Protein AF-A0A497E841-F1 (afdb_monomer_lite)

Secondary structure (DSSP, 8-state):
-HHHHHHHHHHT-TT--HHHHHHHHHHHHHHHHHHHHHHHHHHHHHHHHHHHHT---------------

InterPro domains:
  IPR003761 Exonuclease VII, small subunit [PF02609] (1-47)
  IPR003761 Exonuclease VII, small subunit [PIRSF006488] (1-57)
  IPR003761 Exonuclease VII, small subunit [PTHR34137] (1-61)
  IPR003761 Exonuclease VII, small subunit [TIGR01280] (1-51)
  IPR037004 Exonuclease VII, small subunit superfamily [G3DSA:1.10.287.1040] (1-68)
  IPR037004 Exonuclease VII, small subunit superfamily [SSF116842] (1-55)

Structure (mmCIF, N/CA/C/O backbone):
data_AF-A0A497E841-F1
#
_entry.id   AF-A0A497E841-F1
#
loop_
_atom_site.group_PDB
_atom_site.id
_atom_site.type_symbol
_atom_site.label_atom_id
_atom_site.label_alt_id
_atom_site.label_comp_id
_atom_site.label_asym_id
_atom_site.label_entity_id
_atom_site.label_seq_id
_atom_site.pdbx_PDB_ins_code
_atom_site.Cartn_x
_atom_site.Cartn_y
_atom_site.Cartn_z
_atom_site.occupancy
_atom_site.B_iso_or_equiv
_atom_site.auth_seq_id
_atom_site.auth_comp_id
_atom_site.auth_asym_id
_atom_site.auth_atom_id
_atom_site.pdbx_PDB_model_num
ATOM 1 N N . MET A 1 1 ? -5.928 -1.350 -6.393 1.00 80.31 1 MET A N 1
ATOM 2 C CA . MET A 1 1 ? -6.309 0.062 -6.179 1.00 80.31 1 MET A CA 1
ATOM 3 C C . MET A 1 1 ? -7.605 0.185 -5.391 1.00 80.31 1 MET A C 1
ATOM 5 O O . MET A 1 1 ? -7.567 0.819 -4.350 1.00 80.31 1 MET A O 1
ATOM 9 N N . GLU A 1 2 ? -8.691 -0.489 -5.786 1.00 90.50 2 GLU A N 1
ATOM 10 C CA . GLU A 1 2 ? -10.005 -0.424 -5.101 1.00 90.50 2 GLU A CA 1
ATOM 11 C C . GLU A 1 2 ? -9.943 -0.646 -3.580 1.00 90.50 2 GLU A C 1
ATOM 13 O O . GLU A 1 2 ? -10.572 0.070 -2.809 1.00 90.50 2 GLU A O 1
ATOM 18 N N . LYS A 1 3 ? -9.124 -1.601 -3.126 1.00 91.31 3 LYS A N 1
ATOM 19 C CA . LYS A 1 3 ? -8.958 -1.886 -1.696 1.00 91.31 3 LYS A CA 1
ATOM 20 C C . LYS A 1 3 ? -8.330 -0.728 -0.910 1.00 91.31 3 LYS A C 1
ATOM 22 O O . LYS A 1 3 ? -8.742 -0.477 0.213 1.00 91.31 3 LYS A O 1
ATOM 27 N N . LEU A 1 4 ? -7.352 -0.033 -1.498 1.00 92.94 4 LEU A N 1
ATOM 28 C CA . LEU A 1 4 ? -6.716 1.116 -0.853 1.00 92.94 4 LEU A CA 1
ATOM 29 C C . LEU A 1 4 ? -7.711 2.274 -0.746 1.00 92.94 4 LEU A C 1
ATOM 31 O O . LEU A 1 4 ? -7.850 2.825 0.333 1.00 92.94 4 LEU A O 1
ATOM 35 N N . GLN A 1 5 ? -8.463 2.556 -1.816 1.00 93.31 5 GLN A N 1
ATOM 36 C CA . GLN A 1 5 ? -9.520 3.577 -1.813 1.00 93.31 5 GLN A CA 1
ATOM 37 C C . GLN A 1 5 ? -10.589 3.295 -0.756 1.00 93.31 5 GLN A C 1
ATOM 39 O O . GLN A 1 5 ? -11.002 4.201 -0.041 1.00 93.31 5 GLN A O 1
ATOM 44 N N . LYS A 1 6 ? -11.001 2.030 -0.622 1.00 94.50 6 LYS A N 1
ATOM 45 C CA . LYS A 1 6 ? -11.947 1.615 0.414 1.00 94.50 6 LYS A CA 1
ATOM 46 C C . LYS A 1 6 ? -11.402 1.874 1.822 1.00 94.50 6 LYS A C 1
ATOM 48 O O . LYS A 1 6 ? -12.127 2.386 2.661 1.00 94.50 6 LYS A O 1
ATOM 53 N N . ILE A 1 7 ? -10.127 1.564 2.065 1.00 94.56 7 ILE A N 1
ATOM 54 C CA . ILE A 1 7 ? -9.468 1.861 3.345 1.00 94.56 7 ILE A CA 1
ATOM 55 C C . ILE A 1 7 ? -9.429 3.370 3.600 1.00 94.56 7 ILE A C 1
ATOM 57 O O . ILE A 1 7 ? -9.693 3.791 4.718 1.00 94.56 7 ILE A O 1
ATOM 61 N N . THR A 1 8 ? -9.146 4.190 2.583 1.00 93.81 8 THR A N 1
ATOM 62 C CA . THR A 1 8 ? -9.154 5.655 2.721 1.00 93.81 8 THR A CA 1
ATOM 63 C C . THR A 1 8 ? -10.538 6.168 3.117 1.00 93.81 8 THR A C 1
ATOM 65 O O . THR A 1 8 ? -10.652 6.916 4.077 1.00 93.81 8 THR A O 1
ATOM 68 N N . GLN A 1 9 ? -11.591 5.687 2.452 1.00 93.75 9 GLN A N 1
ATOM 69 C CA . GLN A 1 9 ? -12.976 6.039 2.782 1.00 93.75 9 GLN A CA 1
ATOM 70 C C . GLN A 1 9 ? -13.378 5.608 4.197 1.00 93.75 9 GLN A C 1
ATOM 72 O O . GLN A 1 9 ? -14.081 6.337 4.887 1.00 93.75 9 GLN A O 1
ATOM 77 N N . GLU A 1 10 ? -12.950 4.422 4.633 1.00 92.75 10 GLU A N 1
ATOM 78 C CA . GLU A 1 10 ? -13.220 3.929 5.987 1.00 92.75 10 GLU A CA 1
ATOM 79 C C . GLU A 1 10 ? -12.489 4.771 7.047 1.00 92.75 10 GLU A C 1
ATOM 81 O O . GLU A 1 10 ? -13.078 5.077 8.078 1.00 92.75 10 GLU A O 1
ATOM 86 N N . LEU A 1 11 ? -11.245 5.189 6.779 1.00 93.38 11 LEU A N 1
ATOM 87 C CA . LEU A 1 11 ? -10.446 6.048 7.665 1.00 93.38 11 LEU A CA 1
ATOM 88 C C . LEU A 1 11 ? -10.974 7.488 7.774 1.00 93.38 11 LEU A C 1
ATOM 90 O O . LEU A 1 11 ? -10.718 8.146 8.776 1.00 93.38 11 LEU A O 1
ATOM 94 N N . GLU A 1 12 ? -11.691 7.977 6.762 1.00 92.12 12 GLU A N 1
ATOM 95 C CA . GLU A 1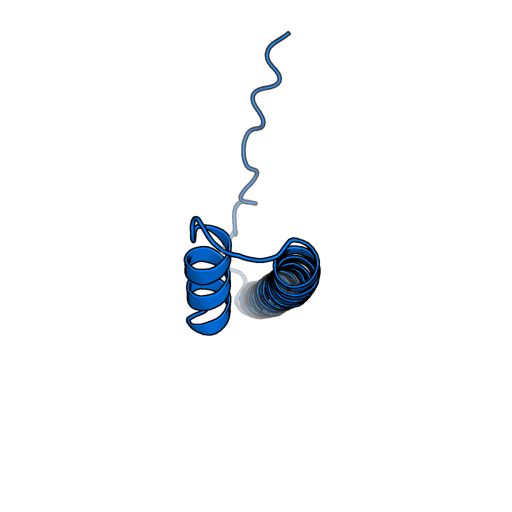 12 ? -12.330 9.302 6.759 1.00 92.12 12 GLU A CA 1
ATOM 96 C C . GLU A 1 12 ? -13.663 9.334 7.533 1.00 92.12 12 GLU A C 1
ATOM 98 O O . GLU A 1 12 ? -14.243 10.403 7.718 1.00 92.12 12 GLU A O 1
ATOM 103 N N . GLY A 1 13 ? -14.165 8.179 7.985 1.00 89.75 13 GLY A N 1
ATOM 104 C CA . GLY A 1 13 ? -15.414 8.082 8.739 1.00 89.75 13 GLY A CA 1
ATOM 105 C C . GLY A 1 13 ? -15.317 8.666 10.154 1.00 89.75 13 GLY A C 1
ATOM 106 O O . GLY A 1 13 ? -14.360 8.409 10.878 1.00 89.75 13 GLY A O 1
ATOM 107 N N . GLU A 1 14 ? -16.347 9.406 10.577 1.00 78.75 14 GLU A N 1
ATOM 108 C CA . GLU A 1 14 ? -16.369 10.138 11.858 1.00 78.75 14 GLU A CA 1
ATOM 109 C C . GLU A 1 14 ? -16.410 9.236 13.111 1.00 78.75 14 GLU A C 1
ATOM 111 O O . GLU A 1 14 ? -15.922 9.641 14.164 1.00 78.75 14 GLU A O 1
ATOM 116 N N . ASP A 1 15 ? -16.935 8.010 12.999 1.00 89.12 15 ASP A N 1
ATOM 117 C CA . ASP A 1 15 ? -17.170 7.092 14.131 1.00 89.12 15 ASP A CA 1
ATOM 118 C C . ASP A 1 15 ? -16.208 5.887 14.172 1.00 89.12 15 ASP A C 1
ATOM 120 O O . ASP A 1 15 ? -16.505 4.867 14.798 1.00 89.12 15 ASP A O 1
ATOM 124 N N . LEU A 1 16 ? -15.053 5.957 13.499 1.00 91.31 16 LEU A N 1
ATOM 125 C CA . LEU A 1 16 ? -14.108 4.839 13.474 1.00 91.31 16 LEU A CA 1
ATOM 126 C C . LEU A 1 16 ? -13.367 4.703 14.822 1.00 91.31 16 LEU A C 1
ATOM 128 O O . LEU A 1 16 ? -12.637 5.619 15.218 1.00 91.31 16 LEU A O 1
ATOM 132 N N . PRO A 1 17 ? -13.478 3.562 15.533 1.00 95.38 17 PRO A N 1
ATOM 133 C CA . PRO A 1 17 ? -12.720 3.341 16.759 1.00 95.38 17 PRO A CA 1
ATOM 134 C C . PRO A 1 17 ? -11.211 3.385 16.494 1.00 95.38 17 PRO A C 1
ATOM 136 O O . PRO A 1 17 ? -10.736 2.858 15.490 1.00 95.38 17 PRO A O 1
ATOM 139 N N . LEU A 1 18 ? -10.436 3.944 17.429 1.00 92.75 18 LEU A N 1
ATOM 140 C CA . LEU A 1 18 ? -8.981 4.103 17.281 1.00 92.75 18 LEU A CA 1
ATOM 141 C C . LEU A 1 18 ? -8.262 2.793 16.919 1.00 92.75 18 LEU A C 1
ATOM 143 O O . LEU A 1 18 ? -7.382 2.787 16.063 1.00 92.75 18 LEU A O 1
ATOM 147 N N . GLU A 1 19 ? -8.647 1.687 17.552 1.00 94.69 19 GLU A N 1
ATOM 148 C CA . GLU A 1 19 ? -8.057 0.370 17.290 1.00 94.69 19 GLU A CA 1
ATOM 149 C C . GLU A 1 19 ? -8.296 -0.079 15.839 1.00 94.69 19 GLU A C 1
ATOM 151 O O . GLU A 1 19 ? -7.393 -0.587 15.174 1.00 94.69 19 GLU A O 1
ATOM 156 N N . GLU A 1 20 ? -9.498 0.165 15.314 1.00 93.81 20 GLU A N 1
ATOM 157 C CA . GLU A 1 20 ? -9.837 -0.139 13.923 1.00 93.81 20 GLU A CA 1
ATOM 158 C C . GLU A 1 20 ? -9.103 0.803 12.964 1.00 93.81 20 GLU A C 1
ATOM 160 O O . GLU A 1 20 ? -8.564 0.348 11.956 1.00 93.81 20 GLU A O 1
ATOM 165 N N . ALA A 1 21 ? -8.991 2.090 13.303 1.00 94.88 21 ALA A N 1
ATOM 166 C CA . ALA A 1 21 ? -8.225 3.062 12.527 1.00 94.88 21 ALA A CA 1
ATOM 167 C C . ALA A 1 21 ? -6.751 2.654 12.387 1.00 94.88 21 ALA A C 1
ATOM 169 O O . ALA A 1 21 ? -6.200 2.690 11.286 1.00 94.88 21 ALA A O 1
ATOM 170 N N . LEU A 1 22 ? -6.123 2.194 13.473 1.00 96.06 22 LEU A N 1
ATOM 171 C CA . LEU A 1 22 ? -4.742 1.708 13.455 1.00 96.06 22 LEU A CA 1
ATOM 172 C C . LEU A 1 22 ? -4.586 0.466 12.569 1.00 96.06 22 LEU A C 1
ATOM 174 O O . LEU A 1 22 ? -3.677 0.411 11.739 1.00 96.06 22 LEU A O 1
ATOM 178 N N . GLN A 1 23 ? -5.505 -0.497 12.671 1.00 96.50 23 GLN A N 1
ATOM 179 C CA . GLN A 1 23 ? -5.487 -1.693 11.823 1.00 96.50 23 GLN A CA 1
ATOM 180 C C . GLN A 1 23 ? -5.642 -1.347 10.336 1.00 96.50 23 GLN A C 1
ATOM 182 O O . GLN A 1 23 ? -4.905 -1.864 9.490 1.00 96.50 23 GLN A O 1
ATOM 187 N N . LYS A 1 24 ? -6.573 -0.446 10.007 1.00 96.06 24 LYS A N 1
ATOM 188 C CA . LYS A 1 24 ? -6.812 0.027 8.636 1.00 96.06 24 LYS A CA 1
ATOM 189 C C . LYS A 1 24 ? -5.619 0.795 8.084 1.00 96.06 24 LYS A C 1
ATOM 191 O O . LYS A 1 24 ? -5.243 0.585 6.931 1.00 96.06 24 LYS A O 1
ATOM 196 N N . PHE A 1 25 ? -4.982 1.626 8.904 1.00 94.94 25 PHE A N 1
ATOM 197 C CA . PHE A 1 25 ? -3.769 2.343 8.532 1.00 94.94 25 PHE A CA 1
ATOM 198 C C . PHE A 1 25 ? -2.616 1.385 8.203 1.00 94.94 25 PHE A C 1
ATOM 200 O O . PHE A 1 25 ? -2.001 1.501 7.141 1.00 94.94 25 PHE A O 1
ATOM 207 N N . GLU A 1 26 ? -2.357 0.386 9.054 1.00 97.12 26 GLU A N 1
ATOM 208 C CA . GLU A 1 26 ? -1.335 -0.631 8.777 1.00 97.12 26 GLU A CA 1
ATOM 209 C C . GLU A 1 26 ? -1.617 -1.404 7.485 1.00 97.12 26 GLU A C 1
ATOM 211 O O . GLU A 1 26 ? -0.704 -1.698 6.705 1.00 97.12 26 GLU A O 1
ATOM 216 N N . GLU A 1 27 ? -2.881 -1.758 7.249 1.00 96.62 27 GLU A N 1
ATOM 217 C CA . GLU A 1 27 ? -3.300 -2.429 6.024 1.00 96.62 27 GLU A CA 1
ATOM 218 C C . GLU A 1 27 ? -3.079 -1.540 4.792 1.00 96.62 27 GLU A C 1
ATOM 220 O O . GLU A 1 27 ? -2.520 -1.999 3.790 1.00 96.62 27 GLU A O 1
ATOM 225 N N . GLY A 1 28 ? -3.447 -0.261 4.881 1.00 96.25 28 GLY A N 1
ATOM 226 C CA . GLY A 1 28 ? -3.196 0.737 3.846 1.00 96.25 28 GLY A CA 1
ATOM 227 C C . GLY A 1 28 ? -1.708 0.860 3.527 1.00 96.25 28 GLY A C 1
ATOM 228 O O . GLY A 1 28 ? -1.323 0.828 2.357 1.00 96.25 28 GLY A O 1
ATOM 229 N N . MET A 1 29 ? -0.850 0.884 4.548 1.00 96.56 29 MET A N 1
ATOM 230 C CA . MET A 1 29 ? 0.595 1.000 4.354 1.00 96.56 29 MET A CA 1
ATOM 231 C C . MET A 1 29 ? 1.217 -0.213 3.667 1.00 96.56 29 MET A C 1
ATOM 233 O O . MET A 1 29 ? 2.061 -0.066 2.779 1.00 96.56 29 MET A O 1
ATOM 237 N N . LYS A 1 30 ? 0.743 -1.418 3.994 1.00 96.88 30 LYS A N 1
ATOM 238 C CA . LYS A 1 30 ? 1.148 -2.644 3.288 1.00 96.88 30 LYS A CA 1
ATOM 239 C C . LYS A 1 30 ? 0.752 -2.596 1.809 1.00 96.88 30 LYS A C 1
ATOM 241 O O . LYS A 1 30 ? 1.523 -3.037 0.956 1.00 96.88 30 LYS A O 1
ATOM 246 N N . LEU A 1 31 ? -0.425 -2.054 1.490 1.00 96.38 31 LEU A N 1
ATOM 247 C CA . LEU A 1 31 ? -0.886 -1.910 0.106 1.00 96.38 31 LEU A CA 1
ATOM 248 C C . LEU A 1 31 ? -0.093 -0.857 -0.673 1.00 96.38 31 LEU A C 1
ATOM 250 O O . LEU A 1 31 ? 0.223 -1.102 -1.835 1.00 96.38 31 LEU A O 1
ATOM 254 N N . VAL A 1 32 ? 0.258 0.269 -0.048 1.00 95.75 32 VAL A N 1
ATOM 255 C CA . VAL A 1 32 ? 1.127 1.289 -0.661 1.00 95.75 32 VAL A CA 1
ATOM 256 C C . VAL A 1 32 ? 2.479 0.679 -1.024 1.00 95.75 32 VAL A C 1
ATOM 258 O O . VAL A 1 32 ? 2.854 0.702 -2.194 1.00 95.75 32 VAL A O 1
ATOM 261 N N . SER A 1 33 ? 3.138 0.012 -0.072 1.00 95.69 33 SER A N 1
ATOM 262 C CA . SER A 1 33 ? 4.425 -0.652 -0.322 1.00 95.69 33 SER A CA 1
ATOM 263 C C . SER A 1 33 ? 4.336 -1.712 -1.430 1.00 95.69 33 SER A C 1
ATOM 265 O O . SER A 1 33 ? 5.240 -1.861 -2.256 1.00 95.69 33 SER A O 1
ATOM 267 N N . PHE A 1 34 ? 3.222 -2.447 -1.500 1.00 95.62 34 PHE A N 1
ATOM 268 C CA . PHE A 1 34 ? 2.980 -3.382 -2.596 1.00 95.62 34 PHE A CA 1
ATOM 269 C C . PHE A 1 34 ? 2.886 -2.676 -3.958 1.00 95.62 34 PHE A C 1
ATOM 271 O O . PHE A 1 34 ? 3.479 -3.150 -4.931 1.00 95.62 34 PHE A O 1
ATOM 278 N N . CYS A 1 35 ? 2.156 -1.563 -4.043 1.00 93.81 35 CYS A N 1
ATOM 279 C CA . CYS A 1 35 ? 2.023 -0.786 -5.274 1.00 93.81 35 CYS A CA 1
ATOM 280 C C . CYS A 1 35 ? 3.371 -0.213 -5.728 1.00 93.81 35 CYS A C 1
ATOM 282 O O . CYS A 1 35 ? 3.716 -0.365 -6.897 1.00 93.81 35 CYS A O 1
ATOM 284 N N . GLU A 1 36 ? 4.153 0.362 -4.814 1.00 94.62 36 GLU A N 1
ATOM 285 C CA . GLU A 1 36 ? 5.495 0.888 -5.099 1.00 94.62 36 GLU A CA 1
ATOM 286 C C . GLU A 1 36 ? 6.401 -0.187 -5.700 1.00 94.62 36 G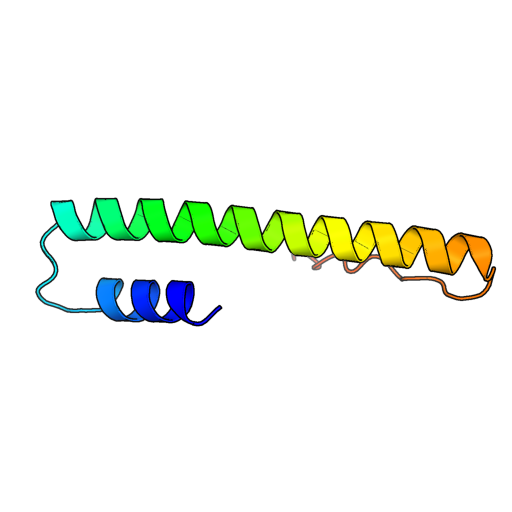LU A C 1
ATOM 288 O O . GLU A 1 36 ? 6.988 0.008 -6.762 1.00 94.62 36 GLU A O 1
ATOM 293 N N . ARG A 1 37 ? 6.428 -1.380 -5.094 1.00 95.56 37 ARG A N 1
ATOM 294 C CA . ARG A 1 37 ? 7.182 -2.517 -5.637 1.00 95.56 37 ARG A CA 1
ATOM 295 C C . ARG A 1 37 ? 6.727 -2.914 -7.036 1.00 95.56 37 ARG A C 1
ATOM 297 O O . ARG A 1 37 ? 7.548 -3.293 -7.867 1.00 95.56 37 ARG A O 1
ATOM 304 N N . LYS A 1 38 ? 5.422 -2.864 -7.311 1.00 94.38 38 LYS A N 1
ATOM 305 C CA . LYS A 1 38 ? 4.894 -3.176 -8.646 1.00 94.38 38 LYS A CA 1
ATOM 306 C C . LYS A 1 38 ? 5.270 -2.129 -9.682 1.00 94.38 38 LYS A C 1
ATOM 308 O O . LYS A 1 38 ? 5.565 -2.510 -10.814 1.00 94.38 38 LYS A O 1
ATOM 313 N N . LEU A 1 39 ? 5.294 -0.857 -9.299 1.00 94.62 39 LEU A N 1
ATOM 314 C CA . LEU A 1 39 ? 5.784 0.220 -10.153 1.00 94.62 39 LEU A CA 1
ATOM 315 C C . LEU A 1 39 ? 7.276 0.040 -10.446 1.00 94.62 39 LEU A C 1
ATOM 317 O O . LEU A 1 39 ? 7.657 0.055 -11.611 1.00 94.62 39 LEU A O 1
ATOM 321 N N . GLU A 1 40 ? 8.090 -0.262 -9.433 1.00 93.62 40 GLU A N 1
ATOM 322 C CA . GLU A 1 40 ? 9.524 -0.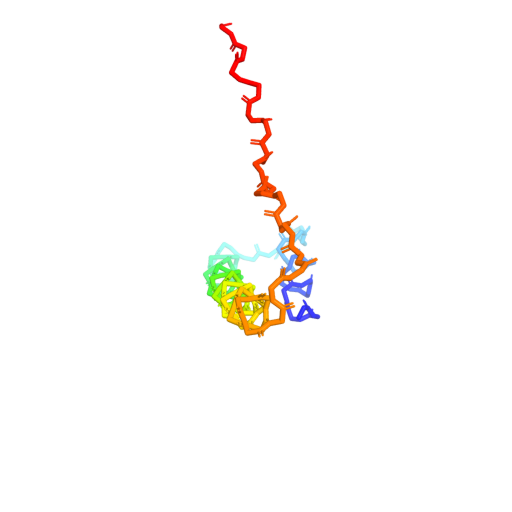526 -9.602 1.00 93.62 40 GLU A CA 1
ATOM 323 C C . GLU A 1 40 ? 9.786 -1.744 -10.513 1.00 93.62 40 GLU A C 1
ATOM 325 O O . GLU A 1 40 ? 10.636 -1.710 -11.404 1.00 93.62 40 GLU A O 1
ATOM 330 N N . GLU A 1 41 ? 9.035 -2.838 -10.332 1.00 94.19 41 GLU A N 1
ATOM 331 C CA . GLU A 1 41 ? 9.105 -4.015 -11.209 1.00 94.19 41 GLU A CA 1
ATOM 332 C C . GLU A 1 41 ? 8.745 -3.667 -12.662 1.00 94.19 41 GLU A C 1
ATOM 334 O O . GLU A 1 41 ? 9.389 -4.161 -13.593 1.00 94.19 41 GLU A O 1
ATOM 339 N N . ALA A 1 42 ? 7.711 -2.849 -12.871 1.00 90.56 42 ALA A N 1
ATOM 340 C CA . ALA A 1 42 ? 7.290 -2.415 -14.198 1.00 90.56 42 ALA A CA 1
ATOM 341 C C . ALA A 1 42 ? 8.340 -1.508 -14.850 1.00 90.56 42 ALA A C 1
ATOM 343 O O . ALA A 1 42 ? 8.702 -1.730 -16.004 1.00 90.56 42 ALA A O 1
ATOM 344 N N . GLU A 1 43 ? 8.884 -0.552 -14.099 1.00 89.69 43 GLU A N 1
ATOM 345 C CA . GLU A 1 43 ? 9.944 0.338 -14.558 1.00 89.69 43 GLU A CA 1
ATOM 346 C C . GLU A 1 43 ? 11.180 -0.454 -14.993 1.00 89.69 43 GLU A C 1
ATOM 348 O O . GLU A 1 43 ? 11.661 -0.281 -16.111 1.00 89.69 43 GLU A O 1
ATOM 353 N N . LYS A 1 44 ? 11.644 -1.408 -14.174 1.00 89.38 44 LYS A N 1
ATOM 354 C CA . LYS A 1 44 ? 12.778 -2.280 -14.522 1.00 89.38 44 LYS A CA 1
ATOM 355 C C . LYS A 1 44 ? 12.533 -3.062 -15.809 1.00 89.38 44 LYS A C 1
ATOM 357 O O . LYS A 1 44 ? 13.434 -3.167 -16.639 1.00 89.38 44 LYS A O 1
ATOM 362 N N . LYS A 1 45 ? 11.325 -3.601 -15.999 1.00 87.12 45 LYS A N 1
ATOM 363 C CA . LYS A 1 45 ? 10.967 -4.310 -17.239 1.00 87.12 45 LYS A CA 1
ATOM 364 C C . LYS A 1 45 ? 11.031 -3.386 -18.448 1.00 87.12 45 LYS A C 1
ATOM 366 O O . LYS A 1 45 ? 11.599 -3.769 -19.465 1.00 87.12 45 LYS A O 1
ATOM 371 N N . ILE A 1 46 ? 10.504 -2.170 -18.324 1.00 86.62 46 ILE A N 1
ATOM 372 C CA . ILE A 1 46 ? 10.574 -1.166 -19.387 1.00 86.62 46 ILE A CA 1
ATOM 373 C C . ILE A 1 46 ? 12.037 -0.804 -19.677 1.00 86.62 46 ILE A C 1
ATOM 375 O O . ILE A 1 46 ? 12.436 -0.790 -20.836 1.00 86.62 46 ILE A O 1
ATOM 379 N N . GLN A 1 47 ? 12.869 -0.596 -18.652 1.00 81.06 47 GLN A N 1
ATOM 380 C CA . GLN A 1 47 ? 14.295 -0.309 -18.828 1.00 81.06 47 GLN A CA 1
ATOM 381 C C . GLN A 1 47 ? 15.039 -1.427 -19.578 1.00 81.06 47 GLN A C 1
ATOM 383 O O . GLN A 1 47 ? 15.900 -1.129 -20.405 1.00 81.06 47 GLN A O 1
ATOM 388 N N . VAL A 1 48 ? 14.724 -2.702 -19.318 1.00 83.25 48 VAL A N 1
ATOM 389 C CA . VAL A 1 48 ? 15.314 -3.837 -20.052 1.00 83.25 48 VAL A CA 1
ATOM 390 C C . VAL A 1 48 ? 14.880 -3.828 -21.518 1.00 83.25 48 VAL A C 1
ATOM 392 O O . VAL A 1 48 ? 15.745 -3.862 -22.389 1.00 83.25 48 VAL A O 1
ATOM 395 N N . LEU A 1 49 ? 13.580 -3.681 -21.798 1.00 77.75 49 LEU A N 1
ATOM 396 C CA . LEU A 1 49 ? 13.056 -3.618 -23.171 1.00 77.75 49 LEU A CA 1
ATOM 397 C C . LEU A 1 49 ? 13.683 -2.465 -23.969 1.00 77.75 49 LEU A C 1
ATOM 399 O O . LEU A 1 49 ? 14.105 -2.635 -25.108 1.00 77.75 49 LEU A O 1
ATOM 403 N N . ILE A 1 50 ? 13.834 -1.300 -23.339 1.00 77.44 50 ILE A N 1
ATOM 404 C CA . ILE A 1 50 ? 14.465 -0.123 -23.944 1.00 77.44 50 ILE A CA 1
ATOM 405 C C . ILE A 1 50 ? 15.946 -0.359 -24.266 1.00 77.44 50 ILE A C 1
ATOM 407 O O . ILE A 1 50 ? 16.429 0.114 -25.297 1.00 77.44 50 ILE A O 1
ATOM 411 N N . ARG A 1 51 ? 16.687 -1.059 -23.394 1.00 68.25 51 ARG A N 1
ATOM 412 C CA . ARG A 1 51 ? 18.096 -1.411 -23.646 1.00 68.25 51 ARG A CA 1
ATOM 413 C C . ARG A 1 51 ? 18.233 -2.387 -24.811 1.00 68.25 51 ARG A C 1
ATOM 415 O O . ARG A 1 51 ? 19.202 -2.284 -25.555 1.00 68.25 51 ARG A O 1
ATOM 422 N N . GLU A 1 52 ? 17.277 -3.296 -24.968 1.00 64.75 52 GLU A N 1
ATOM 423 C CA . GLU A 1 52 ? 17.234 -4.247 -26.082 1.00 64.75 52 GLU A CA 1
ATOM 424 C C . GLU A 1 52 ? 16.854 -3.564 -27.413 1.00 64.75 52 GLU A C 1
ATOM 426 O O . GLU A 1 52 ? 17.37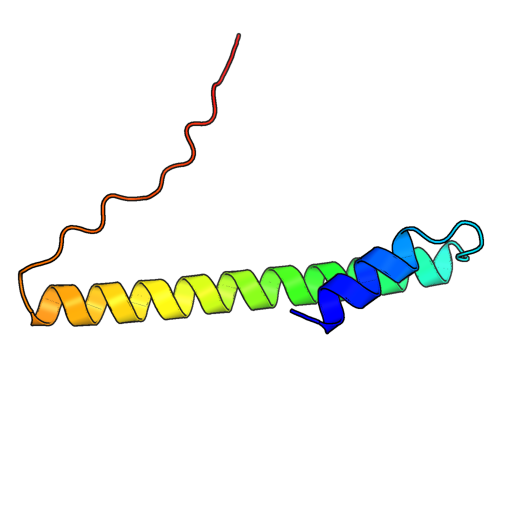4 -3.949 -28.458 1.00 64.75 52 GLU A O 1
ATOM 431 N N . GLU A 1 53 ? 16.036 -2.502 -27.385 1.00 60.22 53 GLU A N 1
ATOM 432 C CA . GLU A 1 53 ? 15.556 -1.777 -28.581 1.00 60.22 53 GLU A CA 1
ATOM 433 C C . GLU A 1 53 ? 16.336 -0.475 -28.908 1.00 60.22 53 GLU A C 1
ATOM 435 O O . GLU A 1 53 ? 16.042 0.225 -29.877 1.00 60.22 53 GLU A O 1
ATOM 440 N N . ASN A 1 54 ? 17.366 -0.132 -28.125 1.00 58.59 54 ASN A N 1
ATOM 441 C CA . ASN A 1 54 ? 18.314 0.980 -28.332 1.00 58.59 54 ASN A CA 1
ATOM 442 C C . ASN A 1 54 ? 17.704 2.384 -28.603 1.00 58.59 54 ASN A C 1
ATOM 444 O O . 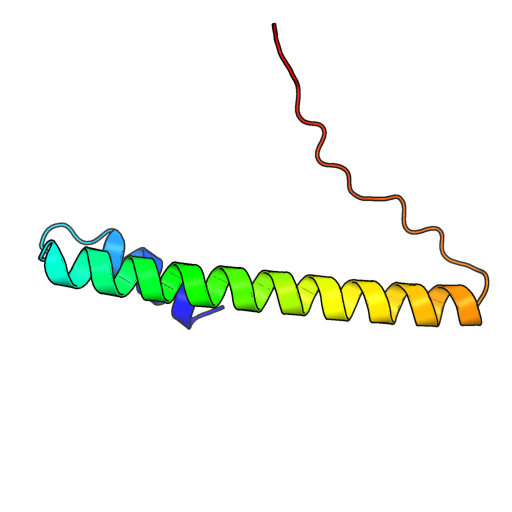ASN A 1 54 ? 18.403 3.250 -29.135 1.00 58.59 54 ASN A O 1
ATOM 448 N N . THR A 1 55 ? 16.423 2.650 -28.288 1.00 54.41 55 THR A N 1
ATOM 449 C CA . THR A 1 55 ? 15.738 3.860 -28.812 1.00 54.41 55 THR A CA 1
ATOM 450 C C . THR A 1 55 ? 14.765 4.623 -27.906 1.00 54.41 55 THR A C 1
ATOM 452 O O . THR A 1 55 ? 14.078 5.499 -28.419 1.00 54.41 55 THR A O 1
ATOM 455 N N . LEU A 1 56 ? 14.729 4.464 -26.576 1.00 54.50 56 LEU A N 1
ATOM 456 C CA . LEU A 1 56 ? 13.887 5.357 -25.748 1.00 54.50 56 LEU A CA 1
ATOM 457 C C . LEU A 1 56 ? 14.588 5.847 -24.476 1.00 54.50 56 LEU A C 1
ATOM 459 O O . LEU A 1 56 ? 14.734 5.133 -23.495 1.00 54.50 56 LEU A O 1
ATOM 463 N N . LYS A 1 57 ? 15.011 7.115 -24.462 1.00 53.28 57 LYS A N 1
ATOM 464 C CA . LYS A 1 57 ? 15.508 7.760 -23.240 1.00 53.28 57 LYS A CA 1
ATOM 465 C C . LYS A 1 57 ? 14.326 8.083 -22.322 1.00 53.28 57 LYS A C 1
ATOM 467 O O . LYS A 1 57 ? 13.698 9.126 -22.485 1.00 53.28 57 LYS A O 1
ATOM 472 N N . LEU A 1 58 ? 14.043 7.205 -21.359 1.00 55.12 58 LEU A N 1
ATOM 473 C CA . LEU A 1 58 ? 13.256 7.567 -20.179 1.00 55.12 58 LEU A CA 1
ATOM 474 C C . LEU A 1 58 ? 14.032 8.659 -19.443 1.00 55.12 58 LEU A C 1
ATOM 476 O O . LEU A 1 58 ? 15.094 8.408 -18.880 1.00 55.12 58 LEU A O 1
ATOM 480 N N . LYS A 1 59 ? 13.549 9.898 -19.532 1.00 45.59 59 LYS A N 1
ATOM 481 C CA . LYS A 1 59 ? 13.992 10.959 -18.633 1.00 45.59 59 LYS A CA 1
ATOM 482 C C . LYS A 1 59 ? 13.460 10.588 -17.257 1.00 45.59 59 LYS A C 1
ATOM 484 O O . LYS A 1 59 ? 12.247 10.472 -17.104 1.00 45.59 59 LYS A O 1
ATOM 489 N N . ASP A 1 60 ? 14.373 10.387 -16.313 1.00 46.38 60 ASP A N 1
ATOM 490 C CA . ASP A 1 60 ? 14.067 10.180 -14.903 1.00 46.38 60 ASP A CA 1
ATOM 491 C C . ASP A 1 60 ? 13.019 11.207 -14.468 1.00 46.38 60 ASP A C 1
ATOM 493 O O . ASP A 1 60 ? 13.263 12.417 -14.523 1.00 46.38 60 ASP A O 1
ATOM 497 N N . TRP A 1 61 ? 11.837 10.734 -14.077 1.00 43.91 61 TRP A N 1
ATOM 498 C CA . TRP A 1 61 ? 10.850 11.584 -13.430 1.00 43.91 61 TRP A CA 1
ATOM 499 C C . TRP A 1 61 ? 11.373 11.880 -12.025 1.00 43.91 61 TRP A C 1
ATOM 501 O O . TRP A 1 61 ? 11.090 11.163 -11.069 1.00 43.91 61 TRP A O 1
ATOM 511 N N . LYS A 1 62 ? 12.215 12.907 -11.905 1.00 42.72 62 LYS A N 1
ATOM 512 C CA . LYS A 1 62 ? 12.480 13.542 -10.620 1.00 42.72 62 LYS A CA 1
ATOM 513 C C . LYS A 1 62 ? 11.345 14.521 -10.376 1.00 42.72 62 LYS A C 1
ATOM 515 O O . LYS A 1 62 ? 11.223 15.503 -11.101 1.00 42.72 62 LYS A O 1
ATOM 520 N N . GLU A 1 63 ? 10.525 14.243 -9.368 1.00 45.38 63 GLU A N 1
ATOM 521 C CA . GLU A 1 63 ? 9.801 15.312 -8.689 1.00 45.38 63 GLU A CA 1
ATOM 522 C C . GLU A 1 63 ? 10.842 16.342 -8.249 1.00 45.38 63 GLU A C 1
ATOM 524 O O . GLU A 1 63 ? 11.760 16.030 -7.482 1.00 45.38 63 GLU A O 1
ATOM 529 N N . GLU A 1 64 ? 10.748 17.548 -8.801 1.00 41.00 64 GLU A N 1
ATOM 530 C CA . GLU A 1 64 ? 11.454 18.698 -8.267 1.00 41.00 64 GLU A CA 1
ATOM 531 C C . GLU A 1 64 ? 10.876 18.938 -6.873 1.00 41.00 64 GLU A C 1
ATOM 533 O O . GLU A 1 64 ? 9.780 19.469 -6.713 1.00 41.00 64 GLU A O 1
ATOM 538 N N . LYS A 1 65 ? 11.588 18.472 -5.844 1.00 44.50 65 LYS A N 1
ATOM 539 C CA . LYS A 1 65 ? 11.427 19.052 -4.520 1.00 44.50 65 LYS A CA 1
ATOM 540 C C . LYS A 1 65 ? 11.968 20.470 -4.624 1.00 44.50 65 LYS A C 1
ATOM 542 O O . LYS A 1 65 ? 13.181 20.660 -4.693 1.00 44.50 65 LYS A O 1
ATOM 547 N N . GLU A 1 66 ? 11.062 21.437 -4.702 1.00 43.06 66 GLU A N 1
ATOM 548 C CA . GLU A 1 66 ? 11.359 22.818 -4.344 1.00 43.06 66 GLU A CA 1
ATOM 549 C C . GLU A 1 66 ? 11.743 22.821 -2.858 1.00 43.06 66 GLU A C 1
ATOM 551 O O . GLU A 1 66 ? 10.900 22.873 -1.964 1.00 43.06 66 GLU A O 1
ATOM 556 N N . ASP A 1 67 ? 13.043 22.672 -2.601 1.00 44.19 67 ASP A N 1
ATOM 557 C CA . ASP A 1 67 ? 13.669 23.161 -1.382 1.00 44.19 67 ASP A CA 1
ATOM 558 C C . ASP A 1 67 ? 13.556 24.697 -1.419 1.00 44.19 67 ASP A C 1
ATOM 560 O O . ASP A 1 67 ? 14.398 25.373 -2.014 1.00 44.19 67 ASP A O 1
ATOM 564 N N . GLU A 1 68 ? 12.500 25.263 -0.829 1.00 54.94 68 GLU A N 1
ATOM 565 C CA . GLU A 1 68 ? 12.498 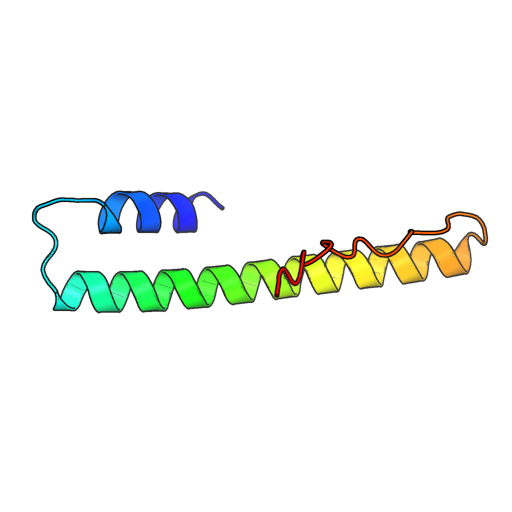26.678 -0.448 1.00 54.94 68 GLU A CA 1
ATOM 566 C C . GLU A 1 68 ? 13.002 26.835 0.997 1.00 54.94 68 GLU A C 1
ATOM 568 O O . GLU A 1 68 ? 12.535 26.167 1.921 1.00 54.94 68 GLU A O 1
ATOM 573 N N . CYS A 1 69 ? 14.020 27.697 1.105 1.00 46.16 69 CYS A N 1
ATOM 574 C CA . CYS A 1 69 ? 14.826 28.105 2.264 1.00 46.16 69 CYS A CA 1
ATOM 575 C C . CYS A 1 69 ? 14.052 28.481 3.537 1.00 46.16 69 CYS A C 1
ATOM 577 O O . CYS A 1 69 ? 13.034 29.198 3.428 1.00 46.16 69 CYS A O 1
#

Sequence (69 aa):
MEKLQKITQELEGEDLPLEEALQKFEEGMKLVSFCERKLEEAEKKIQVLIREENTLKLKDWKEEKEDEC

pLDDT: mean 80.65, std 19.31, range [41.0, 97.12]

Radius of gyration: 18.34 Å; chains: 1; bounding box: 36×32×46 Å

Foldseek 3Di:
DVLLVVLVVQLPDPPQDPVNNVVSVVVNVVVVVVVVVVVVVVVVVVVVVCVVVVDDDPDPPDDPPPPDD

Organism: Aerophobetes bacterium (NCBI:txid2030807)